Protein AF-A0A6H5K5T3-F1 (afdb_monomer_lite)

Foldseek 3Di:
DAPPPEQFEDDPQWTAHVQQVAAADPCLQVGDVGCLRRHPVNLVVVQAACVHPVYGRHGSPDDPPVPPPPPDDPPDPPDDDDD

Radius of gyration: 14.48 Å; chains: 1; bounding box: 36×28×38 Å

Structure (mmCIF, N/CA/C/O backbone):
data_AF-A0A6H5K5T3-F1
#
_entry.id   AF-A0A6H5K5T3-F1
#
loop_
_atom_site.group_PDB
_atom_site.id
_atom_site.type_symbol
_atom_site.label_atom_id
_atom_site.label_alt_id
_atom_site.label_comp_id
_atom_site.label_asym_id
_atom_site.label_entity_id
_atom_site.label_seq_id
_atom_site.pdbx_PDB_ins_code
_atom_site.Cartn_x
_atom_site.Cartn_y
_atom_site.Cartn_z
_atom_site.occupancy
_atom_site.B_iso_or_equiv
_atom_site.auth_seq_id
_atom_site.auth_comp_id
_atom_site.auth_asym_id
_atom_site.auth_atom_id
_atom_site.pdbx_PDB_model_num
ATOM 1 N N . MET A 1 1 ? -6.990 -8.640 -6.917 1.00 68.25 1 MET A N 1
ATOM 2 C CA . MET A 1 1 ? -8.095 -7.819 -6.386 1.00 68.25 1 MET A CA 1
ATOM 3 C C . MET A 1 1 ? -7.902 -7.697 -4.892 1.00 68.25 1 MET A C 1
ATOM 5 O O . MET A 1 1 ? -7.294 -8.588 -4.309 1.00 68.25 1 MET A O 1
ATOM 9 N N . CYS A 1 2 ? -8.351 -6.592 -4.319 1.00 78.56 2 CYS A N 1
ATOM 10 C CA . CYS A 1 2 ? -8.258 -6.306 -2.895 1.00 78.56 2 CYS A CA 1
ATOM 11 C C . CYS A 1 2 ? -9.440 -6.893 -2.124 1.00 78.56 2 CYS A C 1
ATOM 13 O O . CYS A 1 2 ? -10.513 -7.084 -2.706 1.00 78.56 2 CYS A O 1
ATOM 15 N N . ASP A 1 3 ? -9.244 -7.161 -0.830 1.00 68.62 3 ASP A N 1
ATOM 16 C CA . ASP A 1 3 ? -10.332 -7.555 0.068 1.00 68.62 3 ASP A CA 1
ATOM 17 C C . ASP A 1 3 ? -11.502 -6.554 -0.013 1.00 68.62 3 ASP A C 1
ATOM 19 O O . ASP A 1 3 ? -11.296 -5.343 -0.139 1.00 68.62 3 ASP A O 1
ATOM 23 N N . GLY A 1 4 ? -12.733 -7.069 -0.045 1.00 64.44 4 GLY A N 1
ATOM 24 C CA . GLY A 1 4 ? -13.939 -6.261 -0.260 1.00 64.44 4 GLY A CA 1
ATOM 25 C C . GLY A 1 4 ? -14.298 -5.970 -1.725 1.00 64.44 4 GLY A C 1
ATOM 26 O O . GLY A 1 4 ? -15.184 -5.160 -1.978 1.00 64.44 4 GLY A O 1
ATOM 27 N N . GLY A 1 5 ? -13.651 -6.618 -2.704 1.00 74.12 5 GLY A N 1
ATOM 28 C CA . GLY A 1 5 ? -14.007 -6.480 -4.129 1.00 74.12 5 GLY A CA 1
ATOM 29 C C . GLY A 1 5 ? -13.463 -5.214 -4.796 1.00 74.12 5 GLY A C 1
ATOM 30 O O . GLY A 1 5 ? -13.895 -4.841 -5.885 1.00 74.12 5 GLY A O 1
ATOM 31 N N . ILE A 1 6 ? -12.492 -4.562 -4.159 1.00 82.06 6 ILE A N 1
ATOM 32 C CA . ILE A 1 6 ? -11.886 -3.326 -4.648 1.00 82.06 6 ILE A CA 1
ATOM 33 C C . ILE A 1 6 ? -10.909 -3.649 -5.789 1.00 82.06 6 ILE A C 1
ATOM 35 O O . ILE A 1 6 ? -10.056 -4.544 -5.685 1.00 82.06 6 ILE A O 1
ATOM 39 N N . VAL A 1 7 ? -11.018 -2.905 -6.896 1.00 83.31 7 VAL A N 1
ATOM 40 C CA . VAL A 1 7 ? -10.149 -3.051 -8.073 1.00 83.31 7 VAL A CA 1
ATOM 41 C C . VAL A 1 7 ? -8.760 -2.503 -7.745 1.00 83.31 7 VAL A C 1
ATOM 43 O O . VAL A 1 7 ? -8.465 -1.322 -7.900 1.00 83.31 7 VAL A O 1
ATOM 46 N N . GLY A 1 8 ? -7.901 -3.392 -7.256 1.00 86.69 8 GLY A N 1
ATOM 47 C CA . GLY A 1 8 ? -6.562 -3.050 -6.805 1.00 86.69 8 GLY A CA 1
ATOM 48 C C . GLY A 1 8 ? -5.646 -4.258 -6.647 1.00 86.69 8 GLY A C 1
ATOM 49 O O . GLY A 1 8 ? -6.037 -5.420 -6.851 1.00 86.69 8 GLY A O 1
ATOM 50 N N . ILE A 1 9 ? -4.405 -3.953 -6.281 1.00 87.56 9 ILE A N 1
ATOM 51 C CA . ILE A 1 9 ? -3.334 -4.918 -6.043 1.00 87.56 9 ILE A CA 1
ATOM 52 C C . ILE A 1 9 ? -3.049 -4.941 -4.549 1.00 87.56 9 ILE A C 1
ATOM 54 O O . ILE A 1 9 ? -2.534 -3.971 -3.994 1.00 87.56 9 ILE A O 1
ATOM 58 N N . GLN A 1 10 ? -3.378 -6.058 -3.910 1.00 85.44 10 GLN A N 1
ATOM 59 C CA . GLN A 1 10 ? -3.130 -6.260 -2.491 1.00 85.44 10 GLN A CA 1
ATOM 60 C C . GLN A 1 10 ? -1.686 -6.722 -2.258 1.00 85.44 10 GLN A C 1
ATOM 62 O O . GLN A 1 10 ? -1.240 -7.706 -2.848 1.00 85.44 10 GLN A O 1
ATOM 67 N N . ALA A 1 11 ? -0.973 -6.022 -1.380 1.00 84.81 11 ALA A N 1
ATOM 68 C CA . ALA A 1 11 ? 0.329 -6.391 -0.845 1.00 84.81 11 ALA A CA 1
ATOM 69 C C . ALA A 1 11 ? 0.286 -6.318 0.687 1.00 84.81 11 ALA A C 1
ATOM 71 O O . ALA A 1 11 ? 0.325 -5.236 1.277 1.00 84.81 11 ALA A O 1
ATOM 72 N N . SER A 1 12 ? 0.221 -7.488 1.326 1.00 82.06 12 SER A N 1
ATOM 73 C CA . SER A 1 12 ? 0.043 -7.629 2.777 1.00 82.06 12 SER A CA 1
ATOM 74 C C . SER A 1 12 ? -1.190 -6.855 3.278 1.00 82.06 12 SER A C 1
ATOM 76 O O . SER A 1 12 ? -2.312 -7.166 2.883 1.00 82.06 12 SER A O 1
ATOM 78 N N . ASP A 1 13 ? -0.984 -5.849 4.126 1.00 83.31 13 ASP A N 1
ATOM 79 C CA . ASP A 1 13 ? -1.986 -4.953 4.708 1.00 83.31 13 ASP A CA 1
ATOM 80 C C . ASP A 1 13 ? -2.320 -3.735 3.832 1.00 83.31 13 ASP A C 1
ATOM 82 O O . ASP A 1 13 ? -3.157 -2.918 4.216 1.00 83.31 13 ASP A O 1
ATOM 86 N N . VAL A 1 14 ? -1.697 -3.606 2.659 1.00 87.00 14 VAL A N 1
ATOM 87 C CA . VAL A 1 14 ? -1.879 -2.477 1.744 1.00 87.00 14 VAL A CA 1
ATOM 88 C C . VAL A 1 14 ? -2.572 -2.921 0.465 1.00 87.00 14 VAL A C 1
ATOM 90 O O . VAL A 1 14 ? -2.289 -3.976 -0.088 1.00 87.00 14 VAL A O 1
ATOM 93 N N . CYS A 1 15 ? -3.433 -2.064 -0.052 1.00 89.88 15 CYS A N 1
ATOM 94 C CA . CYS A 1 15 ? -4.051 -2.154 -1.355 1.00 89.88 15 CYS A CA 1
ATOM 95 C C . CYS A 1 15 ? -3.663 -0.955 -2.202 1.00 89.88 15 CYS A C 1
ATOM 97 O O . CYS A 1 15 ? -4.050 0.174 -1.916 1.00 89.88 15 CYS A O 1
ATOM 99 N N . CYS A 1 16 ? -2.897 -1.214 -3.254 1.00 89.88 16 CYS A N 1
ATOM 100 C CA . CYS A 1 16 ? -2.533 -0.210 -4.241 1.00 89.88 16 CYS A CA 1
ATOM 101 C C . CYS A 1 16 ? -3.542 -0.177 -5.389 1.00 89.88 16 CYS A C 1
ATOM 103 O O . CYS A 1 16 ? -4.264 -1.150 -5.635 1.00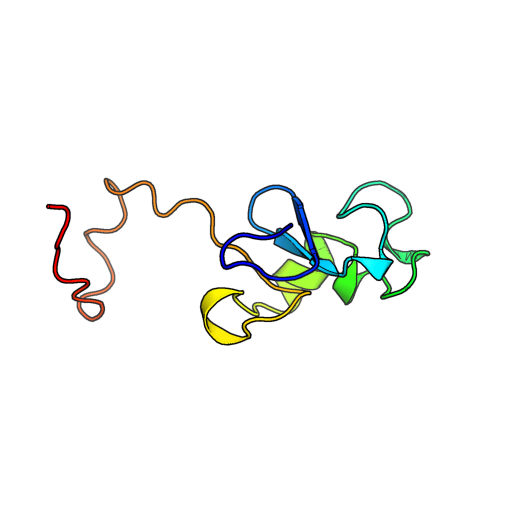 89.88 16 CYS A O 1
ATOM 105 N N . SER A 1 17 ? -3.543 0.929 -6.132 1.00 87.88 17 SER A N 1
ATOM 106 C CA . SER A 1 17 ? -4.335 1.048 -7.357 1.00 87.88 17 SER A CA 1
ATOM 107 C C . SER A 1 17 ? -3.967 -0.046 -8.369 1.00 87.88 17 SER A C 1
ATOM 109 O O . SER A 1 17 ? -2.805 -0.444 -8.484 1.00 87.88 17 SER A O 1
ATOM 111 N N . ALA A 1 18 ? -4.950 -0.533 -9.130 1.00 86.44 18 ALA A N 1
ATOM 112 C CA . ALA A 1 18 ? -4.708 -1.496 -10.205 1.00 86.44 18 ALA A CA 1
ATOM 113 C C . ALA A 1 18 ? -3.804 -0.924 -11.310 1.00 86.44 18 ALA A C 1
ATOM 115 O O . ALA A 1 18 ? -3.036 -1.671 -11.917 1.00 86.44 18 ALA A O 1
ATOM 116 N N . SER A 1 19 ? -3.824 0.400 -11.500 1.00 85.69 19 SER A N 1
ATOM 117 C CA . SER A 1 19 ? -2.962 1.120 -12.447 1.00 85.69 19 SER A CA 1
ATOM 118 C C . SER A 1 19 ? -1.474 0.960 -12.136 1.00 85.69 19 SER A C 1
ATOM 120 O O . SER A 1 19 ? -0.644 1.069 -13.031 1.00 85.69 19 SER A O 1
ATOM 122 N N . CYS A 1 20 ? -1.127 0.634 -10.887 1.00 85.62 20 CYS A N 1
ATOM 123 C CA . CYS A 1 20 ? 0.257 0.433 -10.485 1.00 85.62 20 CYS A CA 1
ATOM 124 C C . CYS A 1 20 ? 0.900 -0.792 -11.152 1.00 85.62 20 CYS A C 1
ATOM 126 O O . CYS A 1 20 ? 2.124 -0.876 -11.189 1.00 85.62 20 CYS A O 1
ATOM 128 N N . GLY A 1 21 ? 0.127 -1.797 -11.586 1.00 85.25 21 GLY A N 1
ATOM 129 C CA . GLY A 1 21 ? 0.636 -3.087 -12.085 1.00 85.25 21 GLY A CA 1
ATOM 130 C C . GLY A 1 21 ? 1.326 -3.963 -11.023 1.00 85.25 21 GLY A C 1
ATOM 131 O O . GLY A 1 21 ? 1.274 -5.190 -11.087 1.00 85.25 21 GLY A O 1
ATOM 132 N N . SER A 1 22 ? 1.925 -3.361 -9.991 1.00 85.56 22 SER A N 1
ATOM 133 C CA . SER A 1 22 ? 2.472 -4.025 -8.805 1.00 85.56 22 SER A CA 1
ATOM 134 C C . SER A 1 22 ? 2.427 -3.093 -7.591 1.00 85.56 22 SER A C 1
ATOM 136 O O . SER A 1 22 ? 2.829 -1.928 -7.677 1.00 85.56 22 SER A O 1
ATOM 138 N N . CYS A 1 23 ? 1.982 -3.613 -6.446 1.00 86.19 23 CYS A N 1
ATOM 139 C CA . CYS A 1 23 ? 1.931 -2.877 -5.183 1.00 86.19 23 CYS A CA 1
ATOM 140 C C . CYS A 1 23 ? 3.233 -3.080 -4.396 1.00 86.19 23 CYS A C 1
ATOM 142 O O . CYS A 1 23 ? 3.562 -4.199 -4.007 1.00 86.19 23 CYS A O 1
ATOM 144 N N . GLY A 1 24 ? 3.984 -2.000 -4.174 1.00 85.62 24 GLY A N 1
ATOM 145 C CA . GLY A 1 24 ? 5.278 -2.017 -3.486 1.00 85.62 24 GLY A CA 1
ATOM 146 C C . GLY A 1 24 ? 6.476 -2.435 -4.352 1.00 85.62 24 GLY A C 1
ATOM 147 O O . GLY A 1 24 ? 6.381 -2.592 -5.571 1.00 85.62 24 GLY A O 1
ATOM 148 N N . GLY A 1 25 ? 7.638 -2.575 -3.708 1.00 84.62 25 GLY A N 1
ATOM 149 C CA . GLY A 1 25 ? 8.914 -2.912 -4.352 1.00 84.62 25 GLY A CA 1
ATOM 150 C C . GLY A 1 25 ? 9.688 -1.711 -4.909 1.00 84.62 25 GLY A C 1
ATOM 151 O O . GLY A 1 25 ? 9.224 -0.572 -4.881 1.00 84.62 25 GLY A O 1
ATOM 152 N N . SER A 1 26 ? 10.893 -1.970 -5.416 1.00 85.88 26 SER A N 1
ATOM 153 C CA . SER A 1 26 ? 11.789 -0.940 -5.954 1.00 85.88 26 SER A CA 1
ATOM 154 C C . SER A 1 26 ? 11.184 -0.258 -7.185 1.00 85.88 26 SER A C 1
ATOM 156 O O . SER A 1 26 ? 10.675 -0.923 -8.087 1.00 85.88 26 SER A O 1
ATOM 158 N N . GLY A 1 27 ? 11.226 1.076 -7.220 1.00 87.75 27 GLY A N 1
ATOM 159 C CA . GLY A 1 27 ? 10.670 1.871 -8.320 1.00 87.75 27 GLY A CA 1
ATOM 160 C C . GLY A 1 27 ? 9.155 2.097 -8.258 1.00 87.75 27 GLY A C 1
ATOM 161 O O . GLY A 1 27 ? 8.595 2.625 -9.213 1.00 87.75 27 GLY A O 1
ATOM 162 N N . CYS A 1 28 ? 8.477 1.753 -7.154 1.00 88.88 28 CYS A N 1
ATOM 163 C CA . CYS A 1 28 ? 7.045 2.041 -6.984 1.00 88.88 28 CYS A CA 1
ATOM 164 C C . CYS A 1 28 ? 6.702 3.543 -7.060 1.00 88.88 28 CYS A C 1
ATOM 166 O O . CYS A 1 28 ? 5.587 3.885 -7.435 1.00 88.88 28 CYS A O 1
ATOM 168 N N . THR A 1 29 ? 7.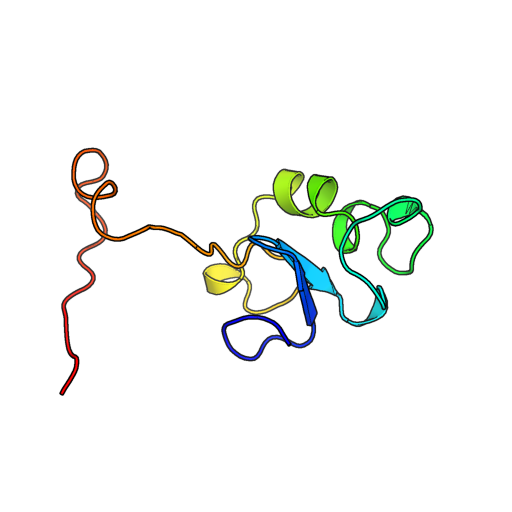662 4.433 -6.782 1.00 87.94 29 THR A N 1
ATOM 169 C CA . THR A 1 29 ? 7.550 5.894 -6.956 1.00 87.94 29 THR A CA 1
ATOM 170 C C . THR A 1 29 ? 7.381 6.326 -8.410 1.00 87.94 29 THR A C 1
ATOM 172 O O . THR A 1 29 ? 6.782 7.364 -8.659 1.00 87.94 29 THR A O 1
ATOM 175 N N . SER A 1 30 ? 7.922 5.559 -9.359 1.00 89.44 30 SER A N 1
ATOM 176 C CA . SER A 1 30 ? 7.940 5.906 -10.786 1.00 89.44 30 SER A CA 1
ATOM 177 C C . SER A 1 30 ? 6.748 5.335 -11.557 1.00 89.44 30 SER A C 1
ATOM 179 O O . SER A 1 30 ? 6.708 5.437 -12.778 1.00 89.44 30 SER A O 1
ATOM 181 N N . ARG A 1 31 ? 5.814 4.677 -10.862 1.00 87.94 31 ARG A N 1
ATOM 182 C CA . ARG A 1 31 ? 4.624 4.058 -11.456 1.00 87.94 31 ARG A CA 1
ATOM 183 C C . ARG A 1 31 ? 3.455 5.033 -11.475 1.00 87.94 31 ARG A C 1
ATOM 185 O O . ARG A 1 31 ? 3.415 5.977 -10.686 1.00 87.94 31 ARG A O 1
ATOM 192 N N . ASP A 1 32 ? 2.479 4.755 -12.330 1.00 82.81 32 ASP A N 1
ATOM 193 C CA . ASP A 1 32 ? 1.237 5.517 -12.418 1.00 82.81 32 ASP A CA 1
ATOM 194 C C . ASP A 1 32 ? 0.460 5.474 -11.093 1.00 82.81 32 ASP A C 1
ATOM 196 O O . ASP A 1 32 ? -0.057 4.433 -10.686 1.00 82.81 32 ASP A O 1
ATOM 200 N N . GLY A 1 33 ? 0.409 6.620 -10.408 1.00 79.25 33 GLY A N 1
ATOM 201 C CA . GLY A 1 33 ? -0.128 6.770 -9.048 1.00 79.25 33 GLY A CA 1
ATOM 202 C C . GLY A 1 33 ? 0.919 7.153 -7.991 1.00 79.25 33 GLY A C 1
ATOM 203 O O . GLY A 1 33 ? 0.557 7.501 -6.865 1.00 79.25 33 GLY A O 1
ATOM 204 N N . GLY A 1 34 ? 2.206 7.132 -8.344 1.00 86.62 34 GLY A N 1
ATOM 205 C CA . GLY A 1 34 ? 3.302 7.588 -7.493 1.00 86.62 34 GLY A CA 1
ATOM 206 C C . GLY A 1 34 ? 3.503 6.752 -6.228 1.00 86.62 34 GLY A C 1
ATOM 207 O O . GLY A 1 34 ? 2.871 5.714 -6.003 1.00 86.62 34 GLY A O 1
ATOM 208 N N . SER A 1 35 ? 4.395 7.216 -5.351 1.00 87.62 35 SER A N 1
ATOM 209 C CA . SER A 1 35 ? 4.667 6.534 -4.079 1.00 87.62 35 SER A CA 1
ATOM 210 C C . SER A 1 35 ? 3.451 6.430 -3.172 1.00 87.62 35 SER A C 1
ATOM 212 O O . SER A 1 35 ? 3.310 5.456 -2.443 1.00 87.62 35 SER A O 1
ATOM 214 N N . GLU A 1 36 ? 2.578 7.421 -3.210 1.00 85.12 36 GLU A N 1
ATOM 215 C CA . GLU A 1 36 ? 1.380 7.493 -2.378 1.00 85.12 36 GLU A CA 1
ATOM 216 C C . GLU A 1 36 ? 0.314 6.463 -2.752 1.00 85.12 36 GLU A C 1
ATOM 218 O O . GLU A 1 36 ? -0.368 5.973 -1.858 1.00 85.12 36 GLU A O 1
ATOM 223 N N . SER A 1 37 ? 0.226 6.061 -4.026 1.00 87.25 37 SER A N 1
ATOM 224 C CA . SER A 1 37 ? -0.765 5.068 -4.467 1.00 87.25 37 SER A CA 1
ATOM 225 C C . SER A 1 37 ? -0.188 3.679 -4.719 1.00 87.25 37 SER A C 1
ATOM 227 O O . SER A 1 37 ? -0.918 2.691 -4.628 1.00 87.25 37 SER A O 1
ATOM 229 N N . CYS A 1 38 ? 1.103 3.591 -5.057 1.00 90.56 38 CYS A N 1
ATOM 230 C CA . CYS A 1 38 ? 1.750 2.349 -5.478 1.00 90.56 38 CYS A CA 1
ATOM 231 C C . CYS A 1 38 ? 2.821 1.842 -4.511 1.00 90.56 38 CYS A C 1
ATOM 233 O O . CYS A 1 38 ? 3.172 0.661 -4.575 1.00 90.56 38 CYS A O 1
ATOM 235 N N . CYS A 1 39 ? 3.371 2.681 -3.625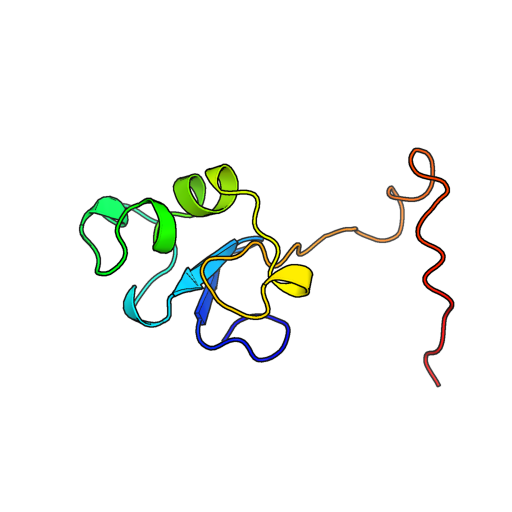 1.00 90.62 39 CYS A N 1
ATOM 236 C CA . CYS A 1 39 ? 4.279 2.204 -2.584 1.00 90.62 39 CYS A CA 1
ATOM 237 C C . CYS A 1 39 ? 3.509 1.938 -1.297 1.00 90.62 39 CYS A C 1
ATOM 239 O O . CYS A 1 39 ? 2.856 2.828 -0.757 1.00 90.62 39 CYS A O 1
ATOM 241 N N . GLY A 1 40 ? 3.717 0.756 -0.712 1.00 86.00 40 GLY A N 1
ATOM 242 C CA . GLY A 1 40 ? 3.133 0.422 0.587 1.00 86.00 40 GLY A CA 1
ATOM 243 C C . GLY A 1 40 ? 3.429 1.453 1.681 1.00 86.00 40 GLY A C 1
ATOM 244 O O . GLY A 1 40 ? 2.574 1.729 2.511 1.00 86.00 40 GLY A O 1
ATOM 245 N N . GLY A 1 41 ? 4.612 2.077 1.654 1.00 86.00 41 GLY A N 1
ATOM 246 C CA . GLY A 1 41 ? 4.962 3.154 2.585 1.00 86.00 41 GLY A CA 1
ATOM 247 C C . GLY A 1 41 ? 4.104 4.415 2.427 1.00 86.00 41 GLY A C 1
ATOM 248 O O . GLY A 1 41 ? 3.678 4.976 3.431 1.00 86.00 41 GLY A O 1
ATOM 249 N N . GLY A 1 42 ? 3.808 4.833 1.193 1.00 87.38 42 GLY A N 1
ATOM 250 C CA . GLY A 1 42 ? 2.993 6.022 0.935 1.00 87.38 42 GLY A CA 1
ATOM 251 C C . GLY A 1 42 ? 1.525 5.802 1.291 1.00 87.38 42 GLY A C 1
ATOM 252 O O . GLY A 1 42 ? 0.939 6.624 1.988 1.00 87.38 42 GLY A O 1
ATOM 253 N N . VAL A 1 43 ? 0.971 4.640 0.934 1.00 86.62 43 VAL A N 1
ATOM 254 C CA . VAL A 1 43 ? -0.412 4.283 1.291 1.00 86.62 43 VAL A CA 1
ATOM 255 C C . VAL A 1 43 ? -0.587 4.183 2.814 1.00 86.62 43 VAL A C 1
ATOM 257 O O . VAL A 1 43 ? -1.573 4.673 3.364 1.00 86.62 43 VAL A O 1
ATOM 260 N N . ARG A 1 44 ? 0.397 3.607 3.524 1.00 86.19 44 ARG A N 1
ATOM 261 C CA . ARG A 1 44 ? 0.420 3.586 4.999 1.00 86.19 44 ARG A CA 1
A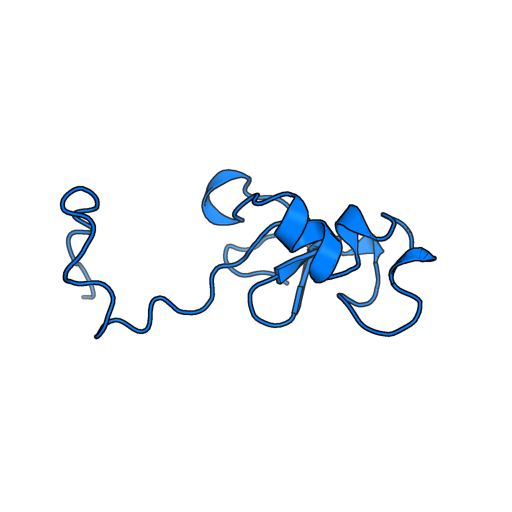TOM 262 C C . ARG A 1 44 ? 0.492 4.984 5.595 1.00 86.19 44 ARG A C 1
ATOM 264 O O . ARG A 1 44 ? -0.214 5.251 6.562 1.00 86.19 44 ARG A O 1
ATOM 271 N N . ALA A 1 45 ? 1.284 5.877 5.004 1.00 84.44 45 ALA A N 1
ATOM 272 C CA . ALA A 1 45 ? 1.349 7.272 5.429 1.00 84.44 45 ALA A CA 1
ATOM 273 C C . ALA A 1 45 ? 0.016 8.011 5.222 1.00 84.44 45 ALA A C 1
ATOM 275 O O . ALA A 1 45 ? -0.310 8.902 6.002 1.00 84.44 45 ALA A O 1
ATOM 276 N N . SER A 1 46 ? -0.786 7.622 4.224 1.00 83.62 46 SER A N 1
ATOM 277 C CA . SER A 1 46 ? -2.133 8.171 4.034 1.00 83.62 46 SER A CA 1
ATOM 278 C C . SER A 1 46 ? -3.140 7.707 5.095 1.00 83.62 46 SER A C 1
ATOM 280 O O . SER A 1 46 ? -4.133 8.397 5.309 1.00 83.62 46 SER A O 1
ATOM 282 N N . GLY A 1 47 ? -2.932 6.548 5.736 1.00 81.25 47 GLY A N 1
ATOM 283 C CA . GLY A 1 47 ? -3.787 6.052 6.826 1.00 81.25 47 GLY A CA 1
ATOM 284 C C . GLY A 1 47 ? -5.244 5.760 6.435 1.00 81.25 47 GLY A C 1
ATOM 285 O O . GLY A 1 47 ? -6.125 5.738 7.294 1.00 81.25 47 GLY A O 1
ATOM 286 N N . ARG A 1 48 ? -5.528 5.568 5.142 1.00 85.00 48 ARG A N 1
ATOM 287 C CA . ARG A 1 48 ? -6.884 5.341 4.620 1.00 85.00 48 ARG A CA 1
ATOM 288 C C . ARG A 1 48 ? -7.182 3.849 4.606 1.00 85.00 48 ARG A C 1
ATOM 290 O O . ARG A 1 48 ? -6.423 3.114 3.994 1.00 85.00 48 ARG A O 1
ATOM 297 N N . TYR A 1 49 ? -8.267 3.392 5.224 1.00 83.88 49 TYR A N 1
ATOM 298 C CA . TYR A 1 49 ? -8.629 1.967 5.251 1.00 83.88 49 TYR A CA 1
ATOM 299 C C . TYR A 1 49 ? -9.608 1.596 4.145 1.00 83.88 49 TYR A C 1
ATOM 301 O O . TYR A 1 49 ? -10.553 2.338 3.895 1.00 83.88 49 TYR A O 1
ATOM 309 N N . CYS A 1 50 ? -9.433 0.415 3.551 1.00 81.88 50 CYS A N 1
ATOM 310 C CA . CYS A 1 50 ? -10.301 -0.088 2.485 1.00 81.88 50 CYS A CA 1
ATOM 311 C C . CYS A 1 50 ? -11.744 -0.292 2.958 1.00 81.88 50 CYS A C 1
ATOM 313 O O . CYS A 1 50 ? -12.677 -0.099 2.189 1.00 81.88 50 CYS A O 1
ATOM 315 N N . SER A 1 51 ? -11.932 -0.597 4.245 1.00 77.19 51 SER A N 1
ATOM 316 C CA . SER A 1 51 ? -13.244 -0.680 4.893 1.00 77.19 51 SER A CA 1
ATOM 317 C C . SER A 1 51 ? -13.980 0.661 4.985 1.00 77.19 51 SER A C 1
ATOM 319 O O . SER A 1 51 ? -15.195 0.671 5.160 1.00 77.19 51 SER A O 1
ATOM 321 N N . ILE A 1 52 ? -13.260 1.783 4.887 1.00 76.38 52 ILE A N 1
ATOM 322 C CA . ILE A 1 52 ? -13.816 3.139 4.981 1.00 76.38 52 ILE A CA 1
ATOM 323 C C . ILE A 1 52 ? -13.908 3.771 3.596 1.00 76.38 52 ILE A C 1
ATOM 325 O O . ILE A 1 52 ? -14.925 4.367 3.259 1.00 76.38 52 ILE A O 1
ATOM 329 N N . THR A 1 53 ? -12.838 3.673 2.805 1.00 82.44 53 THR A N 1
ATOM 330 C CA . THR A 1 53 ? -12.787 4.291 1.479 1.00 82.44 53 THR A CA 1
ATOM 331 C C . THR A 1 53 ? -13.549 3.483 0.443 1.00 82.44 53 THR A C 1
ATOM 333 O O . THR A 1 53 ? -14.129 4.074 -0.455 1.00 82.44 53 THR A O 1
ATOM 336 N N . GLY A 1 54 ? -13.554 2.149 0.540 1.00 78.12 54 GLY A N 1
ATOM 337 C CA . GLY A 1 54 ? -14.124 1.281 -0.495 1.00 78.12 54 GLY A CA 1
ATOM 338 C C . GLY A 1 54 ? -13.369 1.332 -1.831 1.00 78.12 54 GLY A C 1
ATOM 339 O O . GLY A 1 54 ? -13.840 0.793 -2.827 1.00 78.12 54 GLY A O 1
ATOM 340 N N . GLU A 1 55 ? -12.198 1.970 -1.869 1.00 82.88 55 GLU A N 1
ATOM 341 C CA . GLU A 1 55 ? -11.403 2.201 -3.076 1.00 82.88 55 GLU A CA 1
ATOM 342 C C . GLU A 1 55 ? -9.905 2.245 -2.749 1.00 82.88 55 GLU A C 1
ATOM 344 O O . GLU A 1 55 ? -9.512 2.666 -1.657 1.00 82.88 55 GLU A O 1
ATOM 349 N N . ALA A 1 56 ? -9.071 1.801 -3.695 1.00 83.25 56 ALA A N 1
ATOM 350 C CA . ALA A 1 56 ? -7.614 1.848 -3.595 1.00 83.25 56 ALA A CA 1
ATOM 351 C C . ALA A 1 56 ? -7.076 3.200 -4.112 1.00 83.25 56 ALA A C 1
ATOM 353 O O . ALA A 1 56 ? -7.610 3.710 -5.098 1.00 83.25 56 ALA A O 1
ATOM 354 N N . PRO A 1 57 ? -5.991 3.756 -3.535 1.00 86.44 57 PRO A N 1
ATOM 355 C CA . PRO A 1 57 ? -5.109 3.167 -2.525 1.00 86.44 57 PRO A CA 1
ATOM 356 C C . PRO A 1 57 ? -5.668 3.194 -1.094 1.00 86.44 57 PRO A C 1
ATOM 358 O O . PRO A 1 57 ? -6.113 4.228 -0.597 1.00 86.44 57 PRO A O 1
ATOM 361 N N . CYS A 1 58 ? -5.604 2.056 -0.405 1.00 88.12 58 CYS A N 1
ATOM 362 C CA . CYS A 1 58 ? -6.136 1.901 0.944 1.00 88.12 58 CYS A CA 1
ATOM 363 C C . CYS A 1 58 ? -5.427 0.787 1.724 1.00 88.12 58 CYS A C 1
ATOM 365 O O . CYS A 1 58 ? -4.709 -0.030 1.163 1.00 88.12 58 CYS A O 1
ATOM 367 N N . LEU A 1 59 ? -5.613 0.741 3.034 1.00 84.88 59 LEU A N 1
ATOM 368 C CA . LEU A 1 59 ? -5.102 -0.287 3.926 1.00 84.88 59 LEU A CA 1
ATOM 369 C C . LEU A 1 59 ? -6.17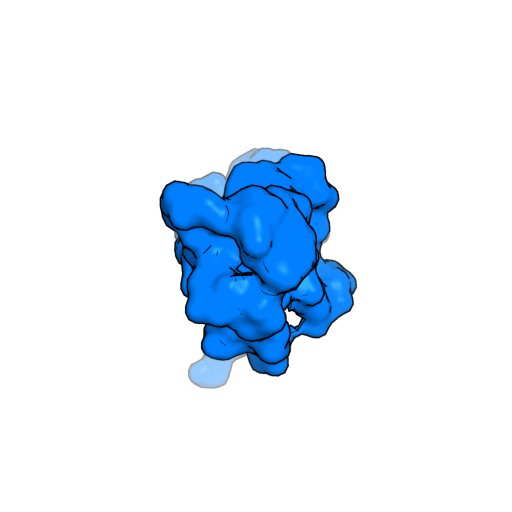2 -1.362 4.092 1.00 84.88 59 LEU A C 1
ATOM 371 O O . LEU A 1 59 ? -7.251 -1.095 4.626 1.00 84.88 59 LEU A O 1
ATOM 375 N N . ALA A 1 60 ? -5.869 -2.567 3.614 1.00 74.94 60 ALA A N 1
ATOM 376 C CA . ALA A 1 60 ? -6.752 -3.728 3.673 1.00 74.94 60 ALA A CA 1
ATOM 377 C C . ALA A 1 60 ? -6.929 -4.243 5.107 1.00 74.94 60 ALA A C 1
ATOM 379 O O . ALA A 1 60 ? -7.922 -4.893 5.398 1.00 74.94 60 ALA A O 1
ATOM 380 N N . ASN A 1 61 ? -5.994 -3.911 6.006 1.00 65.44 61 ASN A N 1
ATOM 381 C CA . ASN A 1 61 ? -6.026 -4.326 7.406 1.00 65.44 61 ASN A CA 1
ATOM 382 C C . ASN A 1 61 ? -6.220 -5.851 7.539 1.00 65.44 61 ASN A C 1
ATOM 384 O O . ASN A 1 61 ? -7.215 -6.345 8.061 1.00 65.44 61 ASN A O 1
ATOM 388 N N . ALA A 1 62 ? -5.251 -6.612 7.030 1.00 57.00 62 ALA A N 1
ATOM 389 C CA . ALA A 1 62 ? -5.176 -8.043 7.281 1.00 57.00 62 ALA A CA 1
ATOM 390 C C . ALA A 1 62 ? -4.463 -8.271 8.621 1.00 57.00 62 ALA A C 1
ATOM 392 O O . ALA A 1 62 ? -3.236 -8.309 8.672 1.00 57.00 62 ALA A O 1
ATOM 393 N N . GLY A 1 63 ? -5.235 -8.410 9.700 1.00 47.75 63 GLY A N 1
ATOM 394 C CA . GLY A 1 63 ? -4.719 -8.947 10.960 1.00 47.75 63 GLY A CA 1
ATOM 395 C C . GLY A 1 63 ? -4.988 -8.106 12.199 1.00 47.75 63 GLY A C 1
ATOM 396 O O . GLY A 1 63 ? -4.071 -7.815 12.955 1.00 47.75 63 GLY A O 1
ATOM 397 N N . MET A 1 64 ? -6.262 -7.875 12.510 1.00 46.44 64 MET A N 1
ATOM 398 C CA . MET A 1 64 ? -6.675 -8.268 13.856 1.00 46.44 64 MET A CA 1
ATOM 399 C C . MET A 1 64 ? -6.697 -9.803 13.860 1.00 46.44 64 MET A C 1
ATOM 401 O O . MET A 1 64 ? -7.697 -10.434 13.535 1.00 46.44 64 MET A O 1
ATOM 405 N N . ASN A 1 65 ? -5.554 -10.440 14.121 1.00 48.34 65 ASN A N 1
ATOM 406 C CA . ASN A 1 65 ? -5.606 -11.821 14.572 1.00 48.34 65 ASN A CA 1
ATOM 407 C C . ASN A 1 65 ? -6.376 -11.785 15.893 1.00 48.34 65 ASN A C 1
ATOM 409 O O . ASN A 1 65 ? -5.975 -11.140 16.861 1.00 4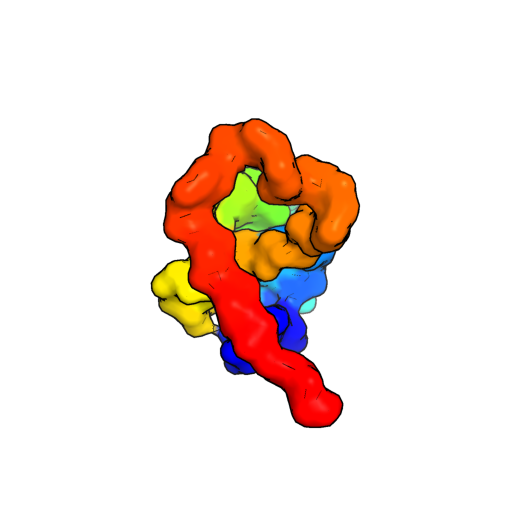8.34 65 ASN A O 1
ATOM 413 N N . GLU A 1 66 ? -7.533 -12.428 15.856 1.00 51.34 66 GLU A N 1
ATOM 414 C CA . GLU A 1 66 ? -8.656 -12.353 16.786 1.00 51.34 66 GLU A CA 1
ATOM 415 C C . GLU A 1 66 ? -8.348 -12.838 18.220 1.00 51.34 66 GLU A C 1
ATOM 417 O O . GLU A 1 66 ? -9.267 -13.192 18.943 1.00 51.34 66 GLU A O 1
ATOM 422 N N . TRP A 1 67 ? -7.089 -12.821 18.683 1.00 46.88 67 TRP A N 1
ATOM 423 C CA . TRP A 1 67 ? -6.741 -13.104 20.083 1.00 46.88 67 TRP A CA 1
ATOM 424 C C . TRP A 1 67 ? -5.964 -12.029 20.846 1.00 46.88 67 TRP A C 1
ATOM 426 O O . TRP A 1 67 ? -5.855 -12.153 22.058 1.00 46.88 67 TRP A O 1
ATOM 436 N N . GLU A 1 68 ? -5.545 -10.926 20.220 1.00 51.28 68 GLU A N 1
ATOM 437 C CA . GLU A 1 68 ? -4.864 -9.826 20.940 1.00 51.28 68 GLU A CA 1
ATOM 438 C C . GLU A 1 68 ? -5.563 -8.459 20.751 1.00 51.28 68 GLU A C 1
ATOM 440 O O . GLU A 1 68 ? -5.015 -7.415 21.090 1.00 51.28 68 GLU A O 1
ATOM 445 N N . ALA A 1 69 ? -6.794 -8.428 20.224 1.00 50.00 69 ALA A N 1
ATOM 446 C CA . ALA A 1 69 ? -7.564 -7.189 20.030 1.00 50.00 69 ALA A CA 1
ATOM 447 C C . ALA A 1 69 ? -8.576 -6.898 21.161 1.00 50.00 69 ALA A C 1
ATOM 449 O O . ALA A 1 69 ? -9.400 -5.990 21.045 1.00 50.00 69 ALA A O 1
ATOM 450 N N . THR A 1 70 ? -8.529 -7.647 22.266 1.00 50.00 70 THR A N 1
ATOM 451 C CA . THR A 1 70 ? -9.590 -7.651 23.290 1.00 50.00 70 THR A CA 1
ATOM 452 C C . THR A 1 70 ? -9.266 -6.894 24.580 1.00 50.00 70 THR A C 1
ATOM 454 O O . THR A 1 70 ? -9.983 -7.095 25.557 1.00 50.00 70 THR A O 1
ATOM 457 N N . TRP A 1 71 ? -8.243 -6.026 24.642 1.00 52.22 71 TRP A N 1
ATOM 458 C CA . TRP A 1 71 ? -8.002 -5.267 25.889 1.00 52.22 71 TRP A CA 1
ATOM 459 C C . TRP A 1 71 ? -7.955 -3.732 25.804 1.00 52.22 71 TRP A C 1
ATOM 461 O O . TRP A 1 71 ? -8.174 -3.106 26.834 1.00 52.22 71 TRP A O 1
ATOM 471 N N . SER A 1 72 ? -7.798 -3.070 24.649 1.00 56.53 72 SER A N 1
ATOM 472 C CA . SER A 1 72 ? -7.607 -1.596 24.688 1.00 56.53 72 SER A CA 1
ATOM 473 C C . SER A 1 72 ? -8.673 -0.697 24.053 1.00 56.53 72 SER A C 1
ATOM 475 O O . SER A 1 72 ? -8.593 0.505 24.283 1.00 56.53 72 SER A O 1
ATOM 477 N N . ASN A 1 73 ? -9.715 -1.190 23.361 1.00 52.94 73 ASN A N 1
ATOM 478 C CA . ASN A 1 73 ? -10.762 -0.290 22.831 1.00 52.94 73 ASN A CA 1
ATOM 479 C C . ASN A 1 73 ? -12.211 -0.802 23.019 1.00 52.94 73 ASN A C 1
ATOM 481 O O . ASN A 1 73 ? -12.698 -1.604 22.223 1.00 52.94 73 ASN A O 1
ATOM 485 N N . PRO A 1 74 ? -12.963 -0.289 24.014 1.00 53.31 74 PRO A N 1
ATOM 486 C CA . PRO A 1 74 ? -14.304 -0.770 24.371 1.00 53.31 74 PRO A CA 1
ATOM 487 C C . PRO A 1 74 ? -15.458 -0.316 23.441 1.00 53.31 74 PRO A C 1
ATOM 489 O O . PRO A 1 74 ? -16.594 -0.227 23.900 1.00 53.31 74 PRO A O 1
ATOM 492 N N . SER A 1 75 ? -15.232 -0.006 22.153 1.00 54.97 75 SER A N 1
ATOM 493 C CA . SER A 1 75 ? -16.284 0.592 21.289 1.00 54.97 75 SER A CA 1
ATOM 494 C C . SER A 1 75 ? -16.756 -0.212 20.075 1.00 54.97 75 SER A C 1
ATOM 496 O O . SER A 1 75 ? -17.860 0.041 19.600 1.00 54.97 75 SER A O 1
ATOM 498 N N . THR A 1 76 ? -16.026 -1.208 19.579 1.00 53.78 76 THR A N 1
ATOM 499 C CA . THR A 1 76 ? -16.456 -1.973 18.393 1.00 53.78 76 THR A CA 1
ATOM 500 C C . THR A 1 76 ? -17.037 -3.325 18.789 1.00 53.78 76 THR A C 1
ATOM 502 O O . THR A 1 76 ? -16.398 -4.368 18.697 1.00 53.78 76 THR A O 1
ATOM 505 N N . LYS A 1 77 ? -18.305 -3.318 19.217 1.00 56.03 77 LYS A N 1
ATOM 506 C CA . LYS A 1 77 ? -19.126 -4.535 19.253 1.00 56.03 77 LYS A CA 1
ATOM 507 C C . LYS A 1 77 ? -19.383 -5.007 17.818 1.00 56.03 77 LYS A C 1
ATOM 509 O O . LYS A 1 77 ? -20.380 -4.617 17.219 1.00 56.03 77 LYS A O 1
ATOM 514 N N . VAL A 1 78 ? -18.531 -5.869 17.269 1.00 57.88 78 VAL A N 1
ATOM 515 C CA . VAL A 1 78 ? -18.918 -6.679 16.105 1.00 57.88 78 VAL A CA 1
ATOM 516 C C . VAL A 1 78 ? -19.562 -7.954 16.627 1.00 57.88 78 VAL A C 1
ATOM 518 O O . VAL A 1 78 ? -18.932 -8.950 16.972 1.00 57.88 78 VAL A O 1
ATOM 521 N N . THR A 1 79 ? -20.878 -7.871 16.765 1.00 47.97 79 THR A N 1
ATOM 522 C CA . THR A 1 79 ? -21.752 -8.999 17.056 1.00 47.97 79 THR A CA 1
ATOM 523 C C . THR A 1 79 ? -21.726 -9.978 15.885 1.00 47.97 79 THR A C 1
ATOM 525 O O . THR A 1 79 ? -22.250 -9.685 14.815 1.00 47.97 79 THR A O 1
ATOM 528 N N . ARG A 1 80 ? -21.116 -11.140 16.138 1.00 62.69 80 ARG A N 1
ATOM 529 C CA . ARG A 1 80 ? -21.383 -12.473 15.570 1.00 62.69 80 ARG A CA 1
ATOM 530 C C . ARG A 1 80 ? -22.531 -12.573 14.556 1.00 62.69 80 ARG A C 1
ATOM 532 O O . ARG A 1 80 ? -23.660 -12.195 14.870 1.00 62.69 80 ARG A O 1
ATOM 539 N N . ARG A 1 81 ? -22.277 -13.336 13.488 1.00 49.47 81 ARG A N 1
ATOM 540 C CA . ARG A 1 81 ? -23.072 -14.507 13.051 1.00 49.47 81 ARG A CA 1
ATOM 541 C C . ARG A 1 81 ? -22.284 -15.232 11.955 1.00 49.47 81 ARG A C 1
ATOM 543 O O . ARG A 1 81 ? -22.114 -14.703 10.865 1.00 49.47 81 ARG A O 1
ATOM 550 N N . HIS A 1 82 ? -21.770 -16.416 12.254 1.00 54.78 82 HIS A N 1
ATOM 551 C CA . HIS A 1 82 ? -21.550 -17.437 11.231 1.00 54.78 82 HIS A CA 1
ATOM 552 C C . HIS A 1 82 ? -22.628 -18.489 11.488 1.00 54.78 82 HIS A C 1
ATOM 554 O O . HIS A 1 82 ? -22.814 -18.891 12.641 1.00 54.78 82 HIS A O 1
ATOM 560 N N . CYS A 1 83 ? -23.419 -18.782 10.454 1.00 52.75 83 CYS A N 1
ATOM 561 C CA . CYS A 1 83 ? -24.348 -19.908 10.432 1.00 52.75 83 CYS A CA 1
ATOM 562 C C . CYS A 1 83 ? -23.578 -21.227 10.428 1.00 52.75 83 CYS A C 1
ATOM 564 O O . CYS A 1 83 ? -22.475 -21.247 9.838 1.00 52.75 83 CYS A O 1
#

pLDDT: mean 75.34, std 14.73, range [46.44, 90.62]

Secondary structure (DSSP, 8-state):
-BTTTBSEEEETTEEEEGGGSSSSSTTGGGSTTHHHHHSHHHHHHHT-BHHHHSSSSEE------TTSSSSS-TT--------

Sequence (83 aa):
MCDGGIVGIQASDVCCSASCGSCGGSGCTSRDGGSESCCGGGVRASGRYCSITGEAPCLANAGMNEWEATWSNPSTKVTRRHC